Protein AF-A0A6L7AAD0-F1 (afdb_monomer)

pLDDT: mean 96.91, std 3.01, range [80.12, 98.38]

Sequence (35 aa):
MKRLIVGISGASGAIYGVRLLQVLRDVTDIETHLV

Radius of gyration: 10.1 Å; Cα contacts (8 Å, |Δi|>4): 34; chains: 1; bounding box: 22×12×27 Å

Mean predicted aligned error: 2.22 Å

Solvent-accessible surface area (backbone atoms only — not comparable to full-atom values): 2247 Å² total; per-residue (Å²): 124,47,80,42,80,48,78,65,64,99,53,98,61,41,66,55,55,55,53,48,55,60,58,45,69,76,38,88,54,52,47,81,46,82,83

InterPro domains:
  IPR003382 Flavoprotein [PF02441] (2-35)
  IPR036551 Flavin prenyltransferase-like [G3DSA:3.40.50.1950] (1-35)
  IPR036551 Flavin prenyltransferase-like [SSF52507] (2-35)

Organism: Escherichia coli (NCBI:txid562)

Foldseek 3Di:
DDEEEQEADPDPCSVVSVVVVVVCVVVPVYDYDYD

Secondary structure (DSSP, 8-state):
-EEEEE---SSTTHHHHHHHHHHHTT-TTEEEEE-

Nearest PDB structures (foldseek):
  3hgm-assembly2_D  TM=6.114E-01  e=1.268E-01  Halomonas elongata
  6mmi-assembly1_C  TM=5.491E-01  e=3.519E-01  Rattus norvegicus
  5zvq-assembly1_A-2  TM=5.563E-01  e=2.142E+00  Thermus thermophilus HB8
  3urm-assembly1_A  TM=5.753E-01  e=2.142E+00  Agrobacterium fabrum str. C58
  6rkh-assembly1_A  TM=4.323E-01  e=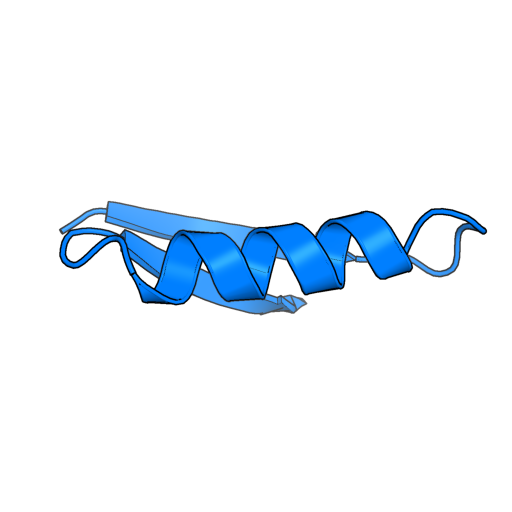3.712E+00  Geobacillus stearot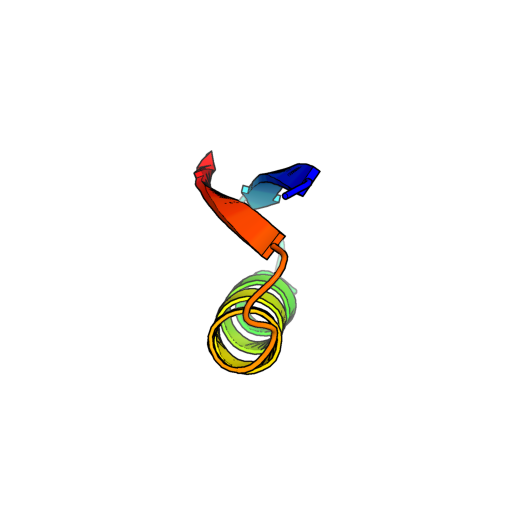hermophilus

Structure (mmCIF, N/CA/C/O backbone):
data_AF-A0A6L7AAD0-F1
#
_entry.id   AF-A0A6L7AAD0-F1
#
loop_
_atom_site.group_PDB
_atom_site.id
_atom_site.type_symbol
_atom_site.label_atom_id
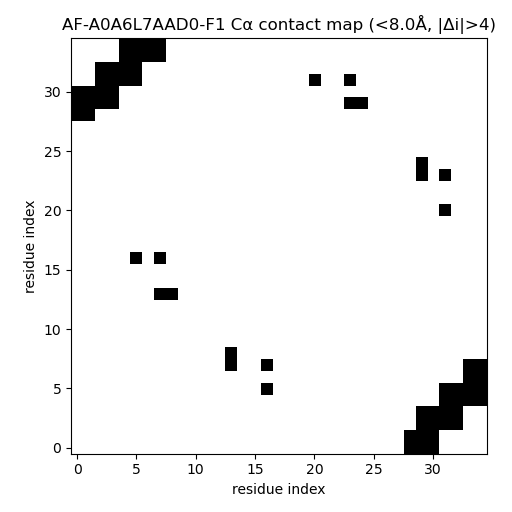_atom_site.label_alt_id
_atom_site.label_comp_id
_atom_site.label_asym_id
_atom_site.label_entity_id
_atom_site.label_seq_id
_atom_site.pdbx_PDB_ins_code
_atom_site.Cartn_x
_atom_site.Cartn_y
_atom_site.Cartn_z
_atom_site.occupancy
_atom_site.B_iso_or_equiv
_atom_site.auth_seq_id
_atom_site.auth_comp_id
_atom_site.auth_asym_id
_atom_site.auth_atom_id
_atom_site.pdbx_PDB_model_num
ATOM 1 N N . MET A 1 1 ? -8.467 2.596 14.934 1.00 80.12 1 MET A N 1
ATOM 2 C CA . MET A 1 1 ? -8.145 3.416 13.754 1.00 80.12 1 MET A CA 1
ATOM 3 C C . MET A 1 1 ? -6.639 3.487 13.577 1.00 80.12 1 MET A C 1
ATOM 5 O O . MET A 1 1 ? -5.943 4.030 14.432 1.00 80.12 1 MET A O 1
ATOM 9 N N . LYS A 1 2 ? -6.125 2.849 12.523 1.00 96.00 2 LYS A N 1
ATOM 10 C CA . LYS A 1 2 ? -4.694 2.765 12.198 1.00 96.00 2 LYS A CA 1
ATOM 11 C C . LYS A 1 2 ? -4.383 3.680 11.015 1.00 96.00 2 LYS A C 1
ATOM 13 O O . LYS A 1 2 ? -5.148 3.733 10.057 1.00 96.00 2 LYS A O 1
ATOM 18 N N . ARG A 1 3 ? -3.249 4.379 11.071 1.00 97.75 3 ARG A N 1
ATOM 19 C CA . ARG A 1 3 ? -2.789 5.286 10.009 1.00 97.75 3 ARG A CA 1
ATOM 20 C C . ARG A 1 3 ? -1.680 4.606 9.215 1.00 97.75 3 ARG A C 1
ATOM 22 O O . ARG A 1 3 ? -0.719 4.127 9.814 1.00 97.75 3 ARG A O 1
ATOM 29 N N . LEU A 1 4 ? -1.820 4.555 7.894 1.00 98.12 4 LEU A N 1
ATOM 30 C CA . LEU A 1 4 ? -0.886 3.889 6.988 1.00 98.12 4 LEU A CA 1
ATOM 31 C C . LEU A 1 4 ? -0.389 4.871 5.925 1.00 98.12 4 LEU A C 1
ATOM 33 O O . LEU A 1 4 ? -1.183 5.443 5.182 1.00 98.12 4 LEU A O 1
ATOM 37 N N . ILE A 1 5 ? 0.929 5.038 5.829 1.00 98.19 5 ILE A N 1
ATOM 38 C CA . ILE A 1 5 ? 1.557 5.803 4.747 1.00 98.19 5 ILE A CA 1
ATOM 39 C C . ILE A 1 5 ? 1.898 4.835 3.614 1.00 98.19 5 ILE A C 1
ATOM 41 O O . ILE A 1 5 ? 2.536 3.809 3.848 1.00 98.19 5 ILE A O 1
ATOM 45 N N . VAL A 1 6 ? 1.480 5.164 2.395 1.00 97.94 6 VAL A N 1
ATOM 46 C CA . VAL A 1 6 ? 1.780 4.398 1.182 1.00 97.94 6 VAL A CA 1
ATOM 47 C C . VAL A 1 6 ? 2.649 5.271 0.290 1.00 97.94 6 VAL A C 1
ATOM 49 O O . VAL A 1 6 ? 2.166 6.262 -0.236 1.00 97.94 6 VAL A O 1
ATOM 52 N N . GLY A 1 7 ? 3.923 4.914 0.134 1.00 98.00 7 GLY A N 1
ATOM 53 C CA . GLY A 1 7 ? 4.811 5.563 -0.830 1.00 98.00 7 GLY A CA 1
ATOM 54 C C . GLY A 1 7 ? 4.768 4.839 -2.173 1.00 98.00 7 GLY A C 1
ATOM 55 O O . GLY A 1 7 ? 5.010 3.630 -2.209 1.00 98.00 7 GLY A O 1
ATOM 56 N N . ILE A 1 8 ? 4.483 5.547 -3.269 1.00 97.50 8 ILE A N 1
AT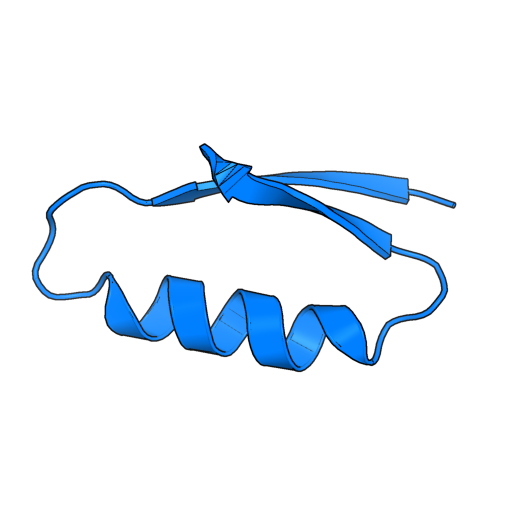OM 57 C CA . ILE A 1 8 ? 4.535 4.983 -4.629 1.00 97.50 8 ILE A CA 1
ATOM 58 C C . ILE A 1 8 ? 5.596 5.731 -5.437 1.00 97.50 8 ILE A C 1
ATOM 60 O O . ILE A 1 8 ? 5.448 6.905 -5.749 1.00 97.50 8 ILE A O 1
ATOM 64 N N . SER A 1 9 ? 6.665 5.034 -5.826 1.00 95.38 9 SER A N 1
ATOM 65 C CA . SER A 1 9 ? 7.693 5.577 -6.721 1.00 95.38 9 SER A CA 1
ATOM 66 C C . SER A 1 9 ? 7.437 5.205 -8.189 1.00 95.38 9 SER A C 1
ATOM 68 O O . SER A 1 9 ? 6.588 4.369 -8.506 1.00 95.38 9 SER A O 1
ATOM 70 N N . GLY A 1 10 ? 8.194 5.815 -9.108 1.00 95.00 10 GLY A N 1
ATOM 71 C CA . GLY A 1 10 ? 8.080 5.627 -10.561 1.00 95.00 10 GLY A CA 1
ATOM 72 C C . GLY A 1 10 ? 8.638 4.304 -11.100 1.00 95.00 10 GLY A C 1
ATOM 73 O O . GLY A 1 10 ? 9.377 4.307 -12.080 1.00 95.00 10 GLY A O 1
ATOM 74 N N . ALA A 1 11 ? 8.323 3.175 -10.465 1.00 96.38 11 ALA A N 1
ATOM 75 C CA . ALA A 1 11 ? 8.633 1.847 -10.990 1.00 96.38 11 ALA A CA 1
ATOM 76 C C . ALA A 1 11 ? 7.498 1.329 -11.891 1.00 96.38 11 ALA A C 1
ATOM 78 O O . ALA A 1 11 ? 6.342 1.733 -11.752 1.00 96.38 11 ALA A O 1
ATOM 79 N N . SER A 1 12 ? 7.786 0.347 -12.753 1.00 96.94 12 SER A N 1
ATOM 80 C CA . SER A 1 12 ? 6.782 -0.282 -13.633 1.00 96.94 12 SER A CA 1
ATOM 81 C C . SER A 1 12 ? 5.576 -0.873 -12.879 1.00 96.94 12 SER A C 1
ATOM 83 O O . SER A 1 12 ? 4.514 -1.069 -13.461 1.00 96.94 12 SER A O 1
ATOM 85 N N . GLY A 1 13 ? 5.721 -1.150 -11.577 1.00 97.06 13 GLY A N 1
ATOM 86 C CA . GLY A 1 13 ? 4.690 -1.720 -10.706 1.00 97.06 13 GLY A CA 1
ATOM 87 C C . GLY A 1 13 ? 3.769 -0.718 -9.997 1.00 97.06 13 GLY A C 1
ATOM 88 O O . GLY A 1 13 ? 3.006 -1.142 -9.133 1.00 97.06 13 GLY A O 1
ATOM 89 N N . ALA A 1 14 ? 3.800 0.582 -10.320 1.00 97.56 14 ALA A N 1
ATOM 90 C CA . ALA A 1 14 ? 2.978 1.598 -9.640 1.00 97.56 14 ALA A CA 1
ATOM 91 C C . ALA A 1 14 ? 1.467 1.272 -9.630 1.00 97.56 14 ALA A C 1
ATOM 93 O O . ALA A 1 14 ? 0.755 1.600 -8.677 1.00 97.56 14 ALA A O 1
ATOM 94 N N . ILE A 1 15 ? 0.983 0.545 -10.643 1.00 97.62 15 ILE A N 1
ATOM 95 C CA . ILE A 1 15 ? -0.411 0.091 -10.731 1.00 97.62 15 ILE A CA 1
ATOM 96 C C . ILE A 1 15 ? -0.836 -0.795 -9.546 1.00 97.62 15 ILE A C 1
ATOM 98 O O . ILE A 1 15 ? -1.997 -0.761 -9.135 1.00 97.62 15 ILE A O 1
ATOM 102 N N . TYR A 1 16 ? 0.092 -1.537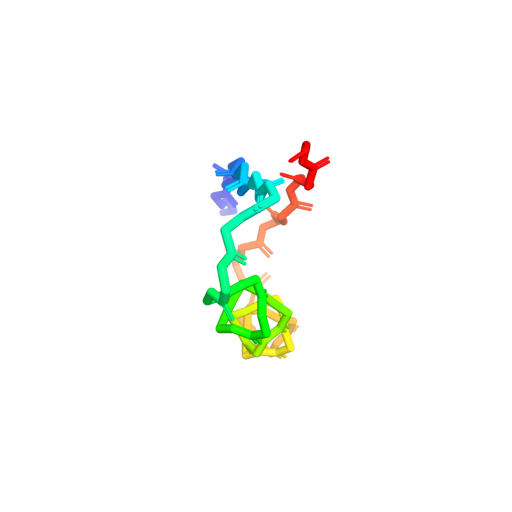 -8.935 1.00 97.75 16 TYR A N 1
ATOM 103 C CA . TYR A 1 16 ? -0.198 -2.333 -7.740 1.00 97.75 16 TYR A CA 1
ATOM 104 C C . TYR A 1 16 ? -0.448 -1.455 -6.513 1.00 97.75 16 TYR A C 1
ATOM 106 O O . TYR A 1 16 ? -1.316 -1.777 -5.706 1.00 97.75 16 TYR A O 1
ATOM 114 N N . GLY A 1 17 ? 0.245 -0.318 -6.402 1.00 97.62 17 GLY A N 1
ATOM 115 C CA . GLY A 1 17 ? -0.015 0.672 -5.356 1.00 97.62 17 GLY A CA 1
ATOM 116 C C . GLY A 1 17 ? -1.395 1.316 -5.512 1.00 97.62 17 GLY A C 1
ATOM 117 O O . GLY A 1 17 ? -2.133 1.446 -4.538 1.00 97.62 17 GLY A O 1
ATOM 118 N N . VAL A 1 18 ? -1.812 1.610 -6.747 1.00 97.31 18 VAL A N 1
ATOM 119 C CA . VAL A 1 18 ? -3.185 2.069 -7.031 1.00 97.31 18 VAL A CA 1
ATOM 120 C C . VAL A 1 18 ? -4.211 1.011 -6.617 1.00 97.31 18 VAL A C 1
ATOM 122 O O . VAL A 1 18 ? -5.194 1.331 -5.945 1.00 97.31 18 VAL A O 1
ATOM 125 N N . ARG A 1 19 ? -3.981 -0.263 -6.966 1.00 98.38 19 ARG A N 1
ATOM 126 C CA . ARG A 1 19 ? -4.881 -1.359 -6.583 1.00 98.38 19 ARG A CA 1
ATOM 127 C C . ARG A 1 19 ? -4.946 -1.555 -5.066 1.00 98.38 19 ARG A C 1
ATOM 129 O O . ARG A 1 19 ? -6.030 -1.792 -4.540 1.00 98.38 19 ARG A O 1
ATOM 136 N N . LEU A 1 20 ? -3.821 -1.413 -4.369 1.00 98.25 20 LEU A N 1
ATOM 137 C CA . LEU A 1 20 ? -3.755 -1.445 -2.910 1.00 98.25 20 LEU A CA 1
ATOM 138 C C . LEU A 1 20 ? -4.648 -0.360 -2.292 1.00 98.25 20 LEU A C 1
ATOM 140 O O . LEU A 1 20 ? -5.455 -0.670 -1.422 1.00 98.25 20 LEU A O 1
ATOM 144 N N . LEU A 1 21 ? -4.562 0.885 -2.771 1.00 98.06 21 LEU A N 1
ATOM 145 C CA . LEU A 1 21 ? -5.393 1.986 -2.266 1.00 98.06 21 LEU A CA 1
ATOM 146 C C . LEU A 1 21 ? -6.892 1.746 -2.495 1.00 98.06 21 LEU A C 1
ATOM 148 O O . LEU A 1 21 ? -7.705 2.095 -1.642 1.00 98.06 21 LEU A O 1
ATOM 152 N N . GLN A 1 22 ? -7.268 1.124 -3.617 1.00 98.19 22 GLN A N 1
ATOM 153 C CA . GLN A 1 22 ? -8.662 0.743 -3.871 1.00 98.19 22 GLN A CA 1
ATOM 154 C C . GLN A 1 22 ? -9.166 -0.288 -2.860 1.00 98.19 22 GLN A C 1
ATOM 156 O O . GLN A 1 22 ? -10.276 -0.145 -2.370 1.00 98.19 22 GLN A O 1
ATOM 161 N N . VAL A 1 23 ? -8.356 -1.299 -2.535 1.00 98.12 23 VAL A N 1
ATOM 162 C CA . VAL A 1 23 ? -8.728 -2.329 -1.552 1.00 98.12 23 VAL A CA 1
ATOM 163 C C . VAL A 1 23 ? -8.782 -1.750 -0.138 1.00 98.12 23 VAL A C 1
ATOM 165 O O . VAL A 1 23 ? -9.701 -2.049 0.617 1.00 98.12 23 VAL A O 1
ATOM 168 N N . LEU A 1 24 ? -7.823 -0.894 0.229 1.00 97.88 24 LEU A N 1
ATOM 169 C CA . LEU A 1 24 ? -7.777 -0.283 1.560 1.00 97.88 24 LEU A CA 1
ATOM 170 C C . LEU A 1 24 ? -8.938 0.683 1.817 1.00 97.88 24 LEU A C 1
ATOM 172 O O . LEU A 1 24 ? -9.303 0.872 2.972 1.00 97.88 24 LEU A O 1
ATOM 176 N N . ARG A 1 25 ? -9.554 1.241 0.767 1.00 96.44 25 ARG A N 1
ATOM 177 C CA . ARG A 1 25 ? -10.769 2.062 0.884 1.00 96.44 25 ARG A CA 1
ATOM 178 C C . ARG A 1 25 ? -11.925 1.316 1.560 1.00 96.44 25 ARG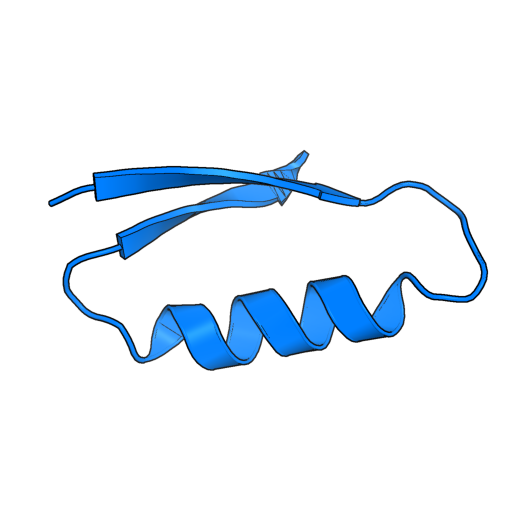 A C 1
ATOM 180 O O . ARG A 1 25 ? -12.706 1.950 2.260 1.00 96.44 25 ARG A O 1
ATOM 187 N N . ASP A 1 26 ? -12.018 0.000 1.374 1.00 97.69 26 ASP A N 1
ATOM 188 C CA . ASP A 1 26 ? -13.087 -0.822 1.954 1.00 97.69 26 ASP A CA 1
ATOM 189 C C . ASP A 1 26 ? -12.778 -1.254 3.402 1.00 97.69 26 ASP A C 1
ATOM 191 O O . ASP A 1 26 ? -13.620 -1.844 4.081 1.00 97.69 26 ASP A O 1
ATOM 195 N N . VAL A 1 27 ? -11.578 -0.945 3.911 1.00 97.56 27 VAL A N 1
ATOM 196 C CA . VAL A 1 27 ? -11.158 -1.270 5.277 1.00 97.56 27 VAL A CA 1
ATOM 197 C C . VAL A 1 27 ? -11.3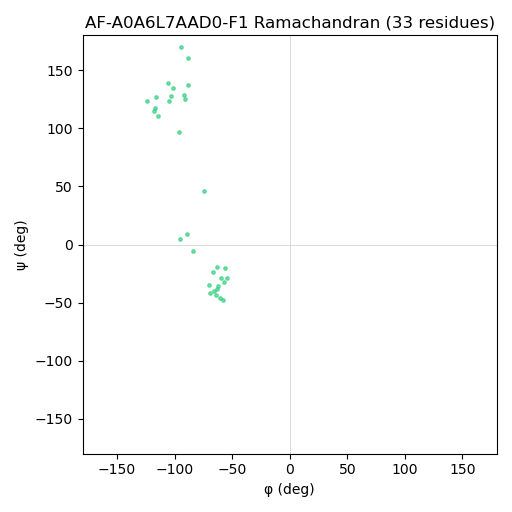96 -0.068 6.188 1.00 97.56 27 VAL A C 1
ATOM 199 O O . VAL A 1 27 ? -10.564 0.826 6.310 1.00 97.56 27 VAL A O 1
ATOM 202 N N . THR A 1 28 ? -12.530 -0.074 6.884 1.00 95.50 28 THR A N 1
ATOM 203 C CA . THR A 1 28 ? -13.026 1.065 7.679 1.00 95.50 28 THR A CA 1
ATOM 204 C C . THR A 1 28 ? -12.135 1.489 8.853 1.00 95.50 28 THR A C 1
ATOM 206 O O . THR A 1 28 ? -12.264 2.615 9.326 1.00 95.50 28 THR A O 1
ATOM 209 N N . ASP A 1 29 ? -11.222 0.631 9.325 1.00 97.62 29 ASP A N 1
ATOM 210 C CA . ASP A 1 29 ? -10.301 0.948 10.430 1.00 97.62 29 ASP A CA 1
ATOM 211 C C . ASP A 1 29 ? -8.921 1.458 9.959 1.00 97.62 29 ASP A C 1
ATOM 213 O O . ASP A 1 29 ? -8.029 1.671 10.789 1.00 97.62 29 ASP A O 1
ATOM 217 N N . ILE A 1 30 ? -8.723 1.650 8.646 1.00 97.88 30 ILE A N 1
ATOM 218 C CA . ILE A 1 30 ? -7.467 2.131 8.056 1.00 97.88 30 ILE A CA 1
ATOM 219 C C . ILE A 1 30 ? -7.672 3.485 7.374 1.00 97.88 30 ILE A C 1
ATOM 221 O O . ILE A 1 30 ? -8.492 3.642 6.478 1.00 97.88 30 ILE A O 1
ATOM 225 N N . GLU A 1 31 ? -6.838 4.450 7.751 1.00 98.00 31 GLU A N 1
ATOM 226 C CA . GLU A 1 31 ? -6.691 5.726 7.056 1.00 98.00 31 GLU A CA 1
ATOM 227 C C . GLU A 1 31 ? -5.380 5.718 6.264 1.00 98.00 31 GLU A C 1
ATOM 229 O O . GLU A 1 31 ? -4.304 5.504 6.833 1.00 98.00 31 GLU A O 1
ATOM 234 N N . THR A 1 32 ? -5.457 5.943 4.952 1.00 97.94 32 THR A N 1
ATOM 235 C CA . THR A 1 32 ? -4.285 5.942 4.066 1.00 97.94 32 THR A CA 1
ATOM 236 C C . THR A 1 32 ? -3.820 7.354 3.731 1.00 97.94 32 THR A C 1
ATOM 238 O O . THR A 1 32 ? -4.627 8.180 3.308 1.00 97.94 32 THR A O 1
ATOM 241 N N . HIS A 1 33 ? -2.512 7.597 3.804 1.00 98.06 33 HIS A N 1
ATOM 242 C CA . HIS A 1 33 ? -1.862 8.796 3.275 1.00 98.06 33 HIS A CA 1
ATOM 243 C C . HIS A 1 33 ? -0.879 8.401 2.167 1.00 98.06 33 HIS A C 1
ATOM 245 O O . HIS A 1 33 ? 0.064 7.651 2.418 1.00 98.06 33 HIS A O 1
ATOM 251 N N . LEU A 1 34 ? -1.118 8.867 0.943 1.00 97.75 34 LEU A N 1
ATOM 252 C CA . LEU A 1 34 ? -0.263 8.591 -0.214 1.00 97.75 34 LEU A CA 1
ATOM 253 C C . LEU A 1 34 ? 0.857 9.636 -0.315 1.00 97.75 34 LEU A C 1
ATOM 255 O O . LEU A 1 34 ? 0.578 10.826 -0.164 1.00 97.75 34 LEU A O 1
ATOM 259 N N . VAL A 1 35 ? 2.081 9.179 -0.606 1.00 96.38 35 VAL A N 1
ATOM 260 C CA . VAL A 1 35 ? 3.272 9.996 -0.909 1.00 96.38 35 VAL A CA 1
ATOM 261 C C . VAL A 1 35 ? 3.865 9.588 -2.251 1.00 96.38 35 VAL A C 1
ATOM 263 O O . VAL A 1 35 ? 4.033 8.364 -2.474 1.00 96.38 35 VAL A O 1
#

=== Feature glossary ===
Feature key, reading from the visual/contextual features back to the raw sequence:

Rendered structure images. Structure images are PyMOL renders from six orthogonal camera directions. Cartoon representation draws helices as coils and strands as arrows; sticks shows the backbone as bonds; surface shows the solvent-excluded envelope. Rainbow coloring maps sequence position to hue (blue→red, N→C); chain coloring assigns a distinct color per polypeptide.

Contact-map, Ramachandran, and PAE plots. Three diagnostic plots accompany the record. The Cα contact map visualizes the tertiary structure as a 2D adjacency matrix (8 Å cutoff, sequence-local contacts suppressed). The Ramachandran plot shows the distribution of backbone (φ, ψ) torsions, with points in the α and β basins reflecting secondary structure content. The PAE plot shows AlphaFold's inter-residue confidence as a color matrix.

InterPro / GO / CATH / organism. The annotation block draws on four external resources. InterPro: which protein families and domains the sequence belongs to. GO: standardized terms for what the protein does, what process it participates in, and where in the cell it acts. CATH: which structural fold it has in the CATH hierarchy. Organism: the species of origin.

Nearest PDB structures. Structural nearest neighbors (via Foldseek easy-search vs the PDB). Reported per hit: target PDB id, E-value, and alignment TM-score. A TM-score above ~0.5 is the conventional threshold for 'same fold'.

Predicted aligned error. Predicted aligned error is AlphaFold's pairwise confidence. Unlike pLDDT (per-resid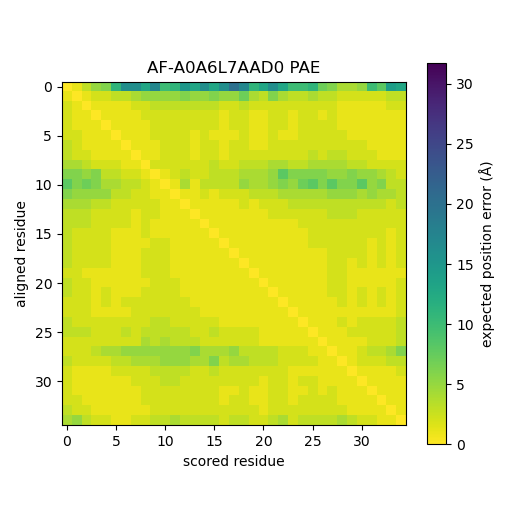ue), PAE is per-residue-pair and captures whether two parts of the structure are correctly placed relative to each other. Units are ångströms of expected positional error.

Solvent-accessible surface area. SASA measures how much of the protein is reachable by solvent. It is computed by rolling a water-sized probe over the atomic surface and summing the exposed area (Å²). Per-residue SASA distinguishes core (buried, low SASA) from surface (exposed, high SASA) residues; total SASA is a whole-molecule size measure.

B-factor. Crystallographic B-factors measure how much each atom's electron density is smeared out, in Å². They rise in mobile loops and surface residues and fall in the buried interior. In AlphaFold models this column is repurposed to hold pLDDT instead.

pLDDT. For AlphaFold models, the B-factor field carries pLDDT — the model's own estimate of local accuracy on a 0–100 scale. Regions with pLDDT<50 should be treated as essentially unmodeled; they often correspond to intrinsically disordered segments.

Backbone torsions (φ/ψ). φ (phi) and ψ (psi) are the two rotatable backbone dihedrals per residue: φ is the C(i-1)–N–Cα–C torsion, ψ is the N–Cα–C–N(i+1) tors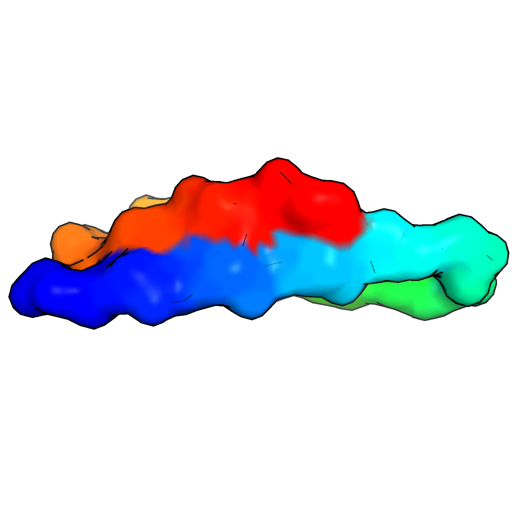ion, both in degrees on (−180°, 180°]. α-helical residues cluster near (−60°, −45°); β-strand residues near (−120°, +130°). A Ramachandran plot is simply a scatter of (φ, ψ) for every residue.

Radius of gyration, Cα contacts, bounding box. Radius of gyration (Rg) is the root-mean-square distance of Cα atoms from their centroid — a single number for overall size and compactness. A globular domain of N residues has Rg ≈ 2.2·N^0.38 Å; an extended or disordered chain has a much larger Rg. The Cα contact count is the number of residue pairs whose Cα atoms are within 8 Å and are more than four positions apart in sequence — a standard proxy for tertiary packing density. The bounding box is the smallest axis-aligned box enclosing all Cα atoms.

Secondary structure (3-state, P-SEA). Three-state secondary structure (P-SEA) collapses the eight DSSP classes into helix (a), strand (b), and coil (c). P-SEA assigns these from Cα geometry alone — distances and angles — without requiring backbone oxygens, so it works on any Cα trace.

Secondary structure (8-state, DSSP). Secondary structure is the local, repeating backbone conformation. DSSP classifies it into eight states by reading the hydrogen-bond network: three helix types (H, G, I), two β types (E, B), two non-regular types (T, S), and unstructured coil (-).

Foldseek 3Di. The Foldseek 3Di string encodes local tertiary geometry as a 20-letter alphabet — one character per residue — derived from the relative positions of nearby Cα atoms. Unlike the amino-acid sequence, 3Di is a direct function of the 3D structure, so two proteins with the same fold have similar 3Di strings even at low sequence identity.

mmCIF coordinates. Structure coordinates are given as an mmCIF _atom_site loop: one row per atom with element, residue name, chain id, sequence number, and x/y/z position in Å. Only the four main-chain atoms per residue are included here; side chains are omitted to keep the record compact.

Sequence. This is the polypeptide sequence — one letter per residue, N-terminus first. Length ranges from a few dozen residues for small domains to over a thousand for large multi-domain proteins.